Protein AF-A0A9E3BVZ3-F1 (afdb_monomer_lite)

pLDDT: mean 79.16, std 18.38, range [46.81, 96.81]

Sequence (67 aa):
NALAPTEAASPGYRHALERQRARPDLPYGLDVWHGGANVLRLLWADAGAFEVVSFVRGAWEDVALAL

Structure (mmCIF, N/CA/C/O backbone):
data_AF-A0A9E3BVZ3-F1
#
_entry.id   AF-A0A9E3BVZ3-F1
#
loop_
_atom_site.group_PDB
_atom_site.id
_atom_site.type_symbol
_atom_site.label_atom_id
_atom_site.label_alt_id
_atom_site.label_comp_id
_atom_site.label_asym_id
_atom_site.label_entity_id
_atom_site.label_seq_id
_atom_site.pdbx_PDB_ins_code
_atom_site.Cartn_x
_atom_site.Cartn_y
_atom_site.Cartn_z
_atom_site.occupancy
_atom_site.B_iso_or_equiv
_atom_site.auth_seq_id
_atom_site.auth_comp_id
_atom_site.auth_asym_id
_atom_site.auth_atom_id
_atom_site.pdbx_PDB_model_num
ATOM 1 N N . ASN A 1 1 ? -46.852 3.988 0.954 1.00 47.75 1 ASN A N 1
ATOM 2 C CA . ASN A 1 1 ? -46.391 3.686 2.323 1.00 47.75 1 ASN A CA 1
ATOM 3 C C . ASN A 1 1 ? -45.222 4.619 2.612 1.00 47.75 1 ASN A C 1
ATOM 5 O O . ASN A 1 1 ? -44.095 4.299 2.264 1.00 47.75 1 ASN A O 1
ATOM 9 N N . ALA A 1 2 ? -45.522 5.852 3.027 1.00 46.81 2 ALA A N 1
ATOM 10 C CA . ALA A 1 2 ? -44.533 6.919 3.177 1.00 46.81 2 ALA A CA 1
ATOM 11 C C . ALA A 1 2 ? -44.077 6.955 4.639 1.00 46.81 2 ALA A C 1
ATOM 13 O O . ALA A 1 2 ? -44.895 7.183 5.527 1.00 46.81 2 ALA A O 1
ATOM 14 N N . LEU A 1 3 ? -42.798 6.664 4.875 1.00 47.06 3 LEU A N 1
ATOM 15 C CA . LEU A 1 3 ? -42.189 6.684 6.204 1.00 47.06 3 LEU A CA 1
ATOM 16 C C . LEU A 1 3 ? -42.173 8.125 6.737 1.00 47.06 3 LEU A C 1
ATOM 18 O O . LEU A 1 3 ? -41.830 9.058 6.006 1.00 47.06 3 LEU A O 1
ATOM 22 N N . ALA A 1 4 ? -42.583 8.310 7.992 1.00 46.88 4 ALA A N 1
ATOM 23 C CA . ALA A 1 4 ? -42.673 9.623 8.620 1.00 46.88 4 ALA A CA 1
ATOM 24 C C . ALA A 1 4 ? -41.269 10.250 8.808 1.00 46.88 4 ALA A C 1
ATOM 26 O O . ALA A 1 4 ? -40.324 9.538 9.157 1.00 46.88 4 ALA A O 1
ATOM 27 N N . PRO A 1 5 ? -41.103 11.581 8.650 1.00 52.41 5 PRO A N 1
ATOM 28 C CA . PRO A 1 5 ? -39.790 12.249 8.673 1.00 52.41 5 PRO A CA 1
ATOM 29 C C . PRO A 1 5 ? -39.017 12.115 9.995 1.00 52.41 5 PRO A C 1
ATOM 31 O O . PRO A 1 5 ? -37.817 12.372 10.053 1.00 52.41 5 PRO A O 1
ATOM 34 N N . THR A 1 6 ? -39.704 11.746 11.074 1.00 51.97 6 THR A N 1
ATOM 35 C CA . THR A 1 6 ? -39.176 11.728 12.442 1.00 51.97 6 THR A CA 1
ATOM 36 C C . THR A 1 6 ? -38.349 10.482 12.761 1.00 51.97 6 THR A C 1
ATOM 38 O O . THR A 1 6 ? -37.591 10.487 13.728 1.00 51.97 6 THR A O 1
ATOM 41 N N . GLU A 1 7 ? -38.439 9.427 11.948 1.00 47.34 7 GLU A N 1
ATOM 42 C CA . GLU A 1 7 ? -37.708 8.168 12.160 1.00 47.34 7 GLU A CA 1
ATOM 43 C C . GLU A 1 7 ? -36.263 8.214 11.633 1.00 47.34 7 GLU A C 1
ATOM 45 O O . GLU A 1 7 ? -35.388 7.513 12.146 1.00 47.34 7 GLU A O 1
ATOM 50 N N . ALA A 1 8 ? -35.975 9.131 10.701 1.00 49.31 8 ALA A N 1
ATOM 51 C CA . ALA A 1 8 ? -34.640 9.375 10.143 1.00 49.31 8 ALA A CA 1
ATOM 52 C C . ALA A 1 8 ? -33.679 10.115 11.106 1.00 49.31 8 ALA A C 1
ATOM 54 O O . ALA A 1 8 ? -32.534 10.398 10.750 1.00 49.31 8 ALA A O 1
ATOM 55 N N . ALA A 1 9 ? -34.129 10.449 12.322 1.00 50.84 9 ALA A N 1
ATOM 56 C CA . ALA A 1 9 ? -33.380 11.227 13.313 1.00 50.84 9 ALA A CA 1
ATOM 57 C C . ALA A 1 9 ? -33.087 10.467 14.619 1.00 50.84 9 ALA A C 1
ATOM 59 O O . ALA A 1 9 ? -32.592 11.075 15.571 1.00 50.84 9 ALA A O 1
ATOM 60 N N . SER A 1 10 ? -33.371 9.165 14.684 1.00 52.59 10 SER A N 1
ATOM 61 C CA . SER A 1 10 ? -33.096 8.359 15.874 1.00 52.59 10 SER A CA 1
ATOM 62 C C . SER A 1 10 ? -31.575 8.302 16.158 1.00 52.59 10 SER A C 1
ATOM 64 O O . SER A 1 10 ? -30.780 8.150 15.225 1.00 52.59 10 SER A O 1
ATOM 66 N N . PRO A 1 11 ? -31.121 8.438 17.423 1.00 58.19 11 PRO A N 1
ATOM 67 C CA . PRO A 1 11 ? -29.691 8.502 17.765 1.00 58.19 11 PRO A CA 1
ATOM 68 C C . PRO A 1 11 ? -28.877 7.310 17.242 1.00 58.19 11 PRO A C 1
ATOM 70 O O . PRO A 1 11 ? -27.738 7.467 16.809 1.00 58.19 11 PRO A O 1
ATOM 73 N N . GLY A 1 12 ? -29.497 6.125 17.199 1.00 59.84 12 GLY A N 1
ATOM 74 C CA . GLY A 1 12 ? -28.884 4.917 16.648 1.00 59.84 12 GLY A CA 1
ATOM 75 C C . GLY A 1 12 ? -28.553 5.017 15.154 1.00 59.84 12 GLY A C 1
ATOM 76 O O . GLY A 1 12 ? -27.526 4.493 14.730 1.00 59.84 12 GLY A O 1
ATOM 77 N N . TYR A 1 13 ? -29.363 5.733 14.367 1.00 57.41 13 TYR A N 1
ATOM 78 C CA . TYR A 1 13 ? -29.118 5.942 12.937 1.00 57.41 13 TYR A CA 1
ATOM 79 C C . TYR A 1 13 ? -27.923 6.876 12.697 1.00 57.41 13 TYR A C 1
ATOM 81 O O . TYR A 1 13 ? -27.069 6.588 11.858 1.00 57.41 13 TYR A O 1
ATOM 89 N N . ARG A 1 14 ? -27.795 7.947 13.495 1.00 59.06 14 ARG A N 1
ATOM 90 C CA . ARG A 1 14 ? -26.622 8.839 13.450 1.00 59.06 14 ARG A CA 1
ATOM 91 C C . ARG A 1 14 ? -25.334 8.103 13.823 1.00 59.06 14 ARG A C 1
ATOM 93 O O . ARG A 1 14 ? -24.371 8.175 13.069 1.00 59.06 14 ARG A O 1
ATOM 100 N N . HIS A 1 15 ? -25.345 7.306 14.893 1.00 58.44 15 HIS A N 1
ATOM 101 C CA . HIS A 1 15 ? -24.172 6.524 15.306 1.00 58.44 15 HIS A CA 1
ATOM 102 C C . HIS A 1 15 ? -23.811 5.370 14.360 1.00 58.44 15 HIS A C 1
ATOM 104 O O . HIS A 1 15 ? -22.645 4.981 14.272 1.00 58.44 15 HIS A O 1
ATOM 110 N N . ALA A 1 16 ? -24.780 4.790 13.648 1.00 60.56 16 ALA A N 1
ATOM 111 C CA . ALA A 1 16 ? -24.495 3.809 12.602 1.00 60.56 16 ALA A CA 1
ATOM 112 C C . ALA A 1 16 ? -23.802 4.467 11.397 1.00 60.56 16 ALA A C 1
ATOM 114 O O . ALA A 1 16 ? -22.822 3.930 10.882 1.00 60.56 16 ALA A O 1
ATOM 115 N N . LEU A 1 17 ? -24.258 5.659 11.002 1.00 59.78 17 LEU A N 1
ATOM 116 C CA . LEU A 1 17 ? -23.686 6.405 9.884 1.00 59.78 17 LEU A CA 1
ATOM 117 C C . LEU A 1 17 ? -22.310 7.007 10.215 1.00 59.78 17 LEU A C 1
ATOM 119 O O . LEU A 1 17 ? -21.425 7.009 9.365 1.00 59.78 17 LEU A O 1
ATOM 123 N N . GLU A 1 18 ? -22.099 7.485 11.442 1.00 59.38 18 GLU A N 1
ATOM 124 C CA . GLU A 1 18 ? -20.797 7.980 11.919 1.00 59.38 18 GLU A CA 1
ATOM 125 C C . GLU A 1 18 ? -19.737 6.873 11.913 1.00 59.38 18 GLU A C 1
ATOM 127 O O . GLU A 1 18 ? -18.628 7.094 11.431 1.00 59.38 18 GLU A O 1
ATOM 132 N N . ARG A 1 19 ? -20.094 5.652 12.340 1.00 59.28 19 ARG A N 1
ATOM 133 C CA . ARG A 1 19 ? -19.202 4.483 12.251 1.00 59.28 19 ARG A CA 1
ATOM 134 C C . ARG A 1 19 ? -18.917 4.047 10.815 1.00 59.28 19 ARG A C 1
ATOM 136 O O . ARG A 1 19 ? -17.824 3.571 10.550 1.00 59.28 19 ARG A O 1
ATOM 143 N N . GLN A 1 20 ? -19.863 4.225 9.893 1.00 59.59 20 GLN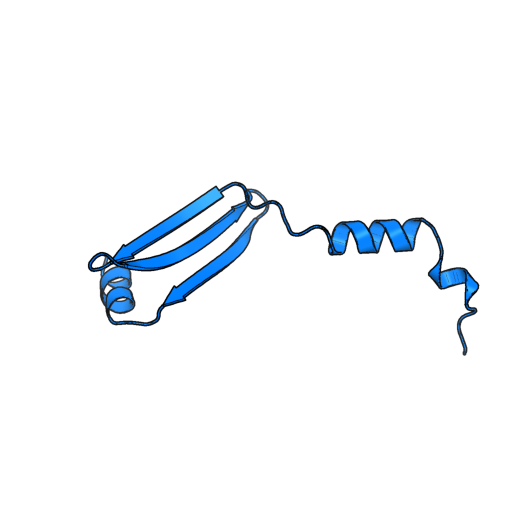 A N 1
ATOM 144 C CA . GLN A 1 20 ? -19.636 3.966 8.465 1.00 59.59 20 GLN A CA 1
ATOM 145 C C . GLN A 1 20 ? -18.796 5.051 7.778 1.00 59.59 20 GLN A C 1
ATOM 147 O O . GLN A 1 20 ? -18.167 4.779 6.759 1.00 59.59 20 GLN A O 1
ATOM 152 N N . ARG A 1 21 ? -18.805 6.284 8.299 1.00 56.59 21 ARG A N 1
ATOM 153 C CA . ARG A 1 21 ? -18.067 7.429 7.740 1.00 56.59 21 ARG A CA 1
ATOM 154 C C . ARG A 1 21 ? -16.676 7.618 8.328 1.00 56.59 21 ARG A C 1
ATOM 156 O O . ARG A 1 21 ? -15.881 8.347 7.738 1.00 56.59 21 ARG A O 1
ATOM 163 N N . ALA A 1 22 ? -16.375 6.998 9.465 1.00 62.16 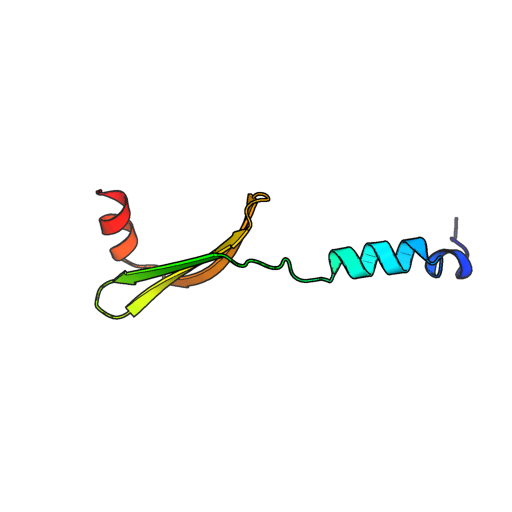22 ALA A N 1
ATOM 164 C CA . ALA A 1 22 ? -15.013 6.930 9.961 1.00 62.16 22 ALA A CA 1
ATOM 165 C C . ALA A 1 22 ? -14.185 6.118 8.957 1.00 62.16 22 ALA A C 1
ATOM 167 O O . ALA A 1 22 ? -14.397 4.915 8.803 1.00 62.16 22 ALA A O 1
ATOM 168 N N . ARG A 1 23 ? -13.279 6.786 8.228 1.00 66.44 23 ARG A N 1
ATOM 169 C CA . ARG A 1 23 ? -12.298 6.096 7.382 1.00 66.44 23 ARG A CA 1
ATOM 170 C C . ARG A 1 23 ? -11.591 5.064 8.270 1.00 66.44 23 ARG A C 1
ATOM 172 O O . ARG A 1 23 ? -11.207 5.443 9.379 1.00 66.44 23 ARG A O 1
ATOM 179 N N . PRO A 1 24 ? -11.464 3.796 7.838 1.00 70.8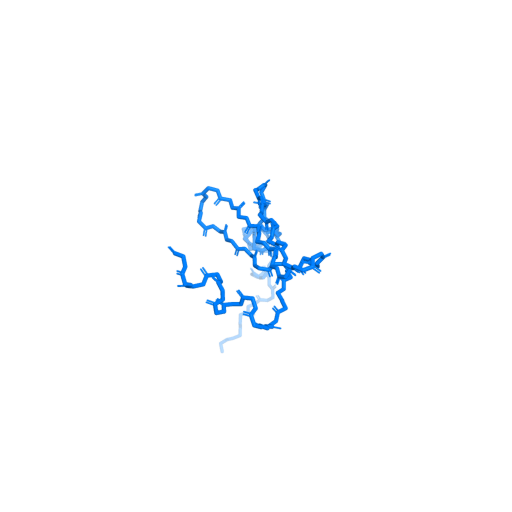1 24 PRO A N 1
ATOM 180 C CA . PRO A 1 24 ? -10.772 2.795 8.632 1.00 70.81 24 PRO A CA 1
ATOM 181 C C . PRO A 1 24 ? -9.388 3.328 8.984 1.00 70.81 24 PRO A C 1
ATOM 183 O O . PRO A 1 24 ? -8.678 3.818 8.104 1.00 70.81 24 PRO A O 1
ATOM 186 N N . ASP A 1 25 ? -9.033 3.278 10.262 1.00 80.75 25 ASP A N 1
ATOM 187 C CA . ASP A 1 25 ? -7.654 3.522 10.651 1.00 80.75 25 ASP A CA 1
ATOM 188 C C . ASP A 1 25 ? -6.831 2.328 10.153 1.00 80.75 25 ASP A C 1
ATOM 190 O O . ASP A 1 25 ? -7.108 1.183 10.519 1.00 80.75 25 ASP A O 1
ATOM 194 N N . LEU A 1 26 ? -5.895 2.585 9.238 1.00 89.50 26 LEU A N 1
ATOM 195 C CA . LEU A 1 26 ? -5.033 1.578 8.620 1.00 89.50 26 LEU A CA 1
ATOM 196 C C . LEU A 1 26 ? -3.591 1.861 9.069 1.00 89.50 26 LEU A C 1
ATOM 198 O O . LEU A 1 26 ? -2.861 2.567 8.368 1.00 89.50 26 LEU A O 1
ATOM 202 N N . PRO A 1 27 ? -3.194 1.382 10.264 1.00 92.12 27 PRO A N 1
ATOM 203 C CA . PRO A 1 27 ? -1.947 1.790 10.907 1.00 92.12 27 PRO A CA 1
ATOM 204 C C . PRO A 1 27 ? -0.698 1.207 10.235 1.00 92.12 27 PRO A C 1
ATOM 206 O O . PRO A 1 27 ? 0.405 1.713 10.447 1.00 92.12 27 PRO A O 1
ATOM 209 N N . TYR A 1 28 ? -0.848 0.149 9.437 1.00 94.62 28 TYR A N 1
ATOM 210 C CA . TYR A 1 28 ? 0.260 -0.512 8.758 1.00 94.62 28 TYR A CA 1
ATOM 211 C C . TYR A 1 28 ? 0.353 -0.075 7.304 1.00 94.62 28 TYR A C 1
ATOM 213 O O . TYR A 1 28 ? -0.663 0.178 6.656 1.00 94.62 28 TYR A O 1
ATOM 221 N N . GLY A 1 29 ? 1.580 -0.026 6.784 1.00 95.50 29 GLY A N 1
ATOM 222 C CA . GLY A 1 29 ? 1.839 0.344 5.401 1.00 95.50 29 GLY A CA 1
ATOM 223 C C . GLY A 1 29 ? 3.021 -0.391 4.782 1.00 95.50 29 GLY A C 1
ATOM 224 O O . GLY A 1 29 ? 3.984 -0.738 5.466 1.00 95.50 29 GLY A O 1
ATOM 225 N N . LEU A 1 30 ? 2.934 -0.599 3.470 1.00 95.12 30 LEU A N 1
ATOM 226 C CA . LEU A 1 30 ? 3.978 -1.169 2.624 1.00 95.12 30 LEU A CA 1
ATOM 227 C C . LEU A 1 30 ? 4.141 -0.285 1.394 1.00 95.12 30 LEU A C 1
ATOM 229 O O . LEU A 1 30 ? 3.174 -0.036 0.674 1.00 95.12 30 LEU A O 1
ATOM 233 N N . ASP A 1 31 ? 5.379 0.124 1.142 1.00 96.06 31 ASP A N 1
ATOM 234 C CA . ASP A 1 31 ? 5.783 0.831 -0.064 1.00 96.06 31 ASP A CA 1
ATOM 235 C C . ASP A 1 31 ? 6.673 -0.079 -0.917 1.00 96.06 31 ASP A C 1
ATOM 237 O O . ASP A 1 31 ? 7.725 -0.537 -0.465 1.00 96.06 31 ASP A O 1
ATOM 241 N N . VAL A 1 32 ? 6.268 -0.318 -2.163 1.00 94.50 32 VAL A N 1
ATOM 242 C CA . VAL A 1 32 ? 7.050 -1.073 -3.147 1.00 94.50 32 VAL A CA 1
ATOM 243 C C . VAL A 1 32 ? 7.715 -0.098 -4.102 1.00 94.50 32 VAL A C 1
ATOM 245 O O . VAL A 1 32 ? 7.057 0.740 -4.725 1.00 94.50 32 VAL A O 1
ATOM 248 N N . TRP A 1 33 ? 9.029 -0.238 -4.240 1.00 94.88 33 TRP A N 1
ATOM 249 C CA . TRP A 1 33 ? 9.851 0.611 -5.091 1.00 94.88 33 TRP A CA 1
ATOM 250 C C . TRP A 1 33 ? 10.478 -0.203 -6.216 1.00 94.88 33 TRP A C 1
ATOM 252 O O . TRP A 1 33 ? 11.062 -1.257 -5.976 1.00 94.88 33 TRP A O 1
ATOM 262 N N . HIS A 1 34 ? 10.403 0.317 -7.438 1.00 94.06 34 HIS A N 1
ATOM 263 C CA . HIS A 1 34 ? 11.055 -0.267 -8.604 1.00 94.06 34 HIS A CA 1
ATOM 264 C C . HIS A 1 34 ? 11.647 0.840 -9.480 1.00 94.06 34 HIS A C 1
ATO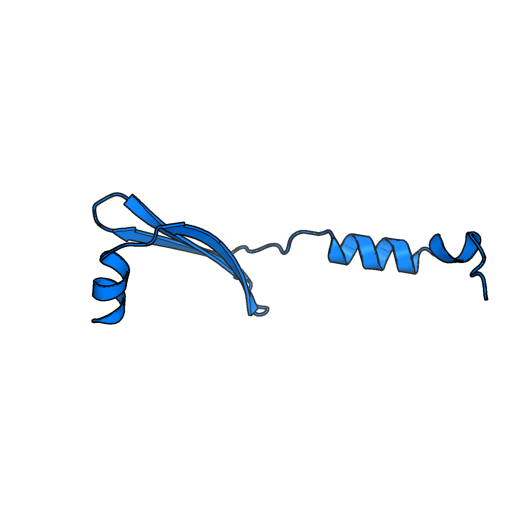M 266 O O . HIS A 1 34 ? 10.978 1.823 -9.796 1.00 94.06 34 HIS A O 1
ATOM 272 N N . GLY A 1 35 ? 12.921 0.705 -9.862 1.00 92.12 35 GLY A N 1
ATOM 273 C CA . GLY A 1 35 ? 13.601 1.693 -10.711 1.00 92.12 35 GLY A CA 1
ATOM 274 C C . GLY A 1 35 ? 13.643 3.113 -10.126 1.00 92.12 35 GLY A C 1
ATOM 275 O O . GLY A 1 35 ? 13.636 4.081 -10.877 1.00 92.12 35 GLY A O 1
ATOM 276 N N . GLY A 1 36 ? 13.639 3.248 -8.795 1.00 93.88 36 GLY A N 1
ATOM 277 C CA . GLY A 1 36 ? 13.642 4.546 -8.106 1.00 93.88 36 GLY A CA 1
ATOM 278 C C . GLY A 1 36 ? 12.271 5.223 -7.976 1.00 93.88 36 GLY A C 1
ATOM 279 O O . GLY A 1 36 ? 12.198 6.314 -7.417 1.00 93.88 36 GLY A O 1
ATOM 280 N N . ALA A 1 37 ? 11.190 4.589 -8.436 1.00 93.56 37 ALA A N 1
ATOM 281 C CA . ALA A 1 37 ? 9.822 5.077 -8.272 1.00 93.56 37 ALA A CA 1
ATOM 282 C C . ALA A 1 37 ? 9.016 4.173 -7.328 1.00 93.56 37 ALA A C 1
ATOM 284 O O . ALA A 1 37 ? 9.183 2.953 -7.336 1.00 93.56 37 ALA A O 1
ATOM 285 N N . ASN A 1 38 ? 8.126 4.769 -6.530 1.00 95.62 38 ASN A N 1
ATOM 286 C CA . ASN A 1 38 ? 7.122 4.026 -5.771 1.00 95.62 38 ASN A CA 1
ATOM 287 C C . ASN A 1 38 ? 6.035 3.557 -6.745 1.00 95.62 38 ASN A C 1
ATOM 289 O O . ASN A 1 38 ? 5.406 4.380 -7.412 1.00 95.62 38 ASN A O 1
ATOM 293 N N . VAL A 1 39 ? 5.855 2.244 -6.856 1.00 96.62 39 VAL A N 1
ATOM 294 C CA . VAL A 1 39 ? 4.937 1.623 -7.825 1.00 96.62 39 VAL A CA 1
ATOM 295 C C . VAL A 1 39 ? 3.675 1.063 -7.174 1.00 96.62 39 VAL A C 1
ATOM 297 O O . VAL A 1 39 ? 2.659 0.900 -7.850 1.00 96.62 39 VAL A O 1
ATOM 300 N N . LEU A 1 40 ? 3.711 0.816 -5.864 1.00 96.12 40 LEU A N 1
ATOM 301 C CA . LEU A 1 40 ? 2.569 0.370 -5.074 1.00 96.12 40 LEU A CA 1
ATOM 302 C C . LEU A 1 40 ? 2.706 0.871 -3.634 1.00 96.12 40 LEU A C 1
ATOM 304 O O . LEU A 1 40 ? 3.751 0.689 -3.009 1.00 96.12 40 LEU A O 1
ATOM 308 N N . ARG A 1 41 ? 1.613 1.411 -3.094 1.00 96.81 41 ARG A N 1
ATOM 309 C CA . ARG A 1 41 ? 1.438 1.661 -1.664 1.00 96.81 41 ARG A CA 1
ATOM 310 C C . ARG A 1 41 ? 0.177 0.972 -1.170 1.00 96.81 41 ARG A C 1
ATOM 312 O O . ARG A 1 41 ? -0.920 1.262 -1.650 1.00 96.81 41 ARG A O 1
ATOM 319 N N . LEU A 1 42 ? 0.338 0.097 -0.187 1.00 96.00 42 LEU A N 1
ATOM 320 C CA . LEU A 1 42 ? -0.745 -0.613 0.488 1.00 96.00 42 LEU A CA 1
ATOM 321 C C . LEU A 1 42 ? -0.815 -0.143 1.940 1.00 96.00 42 LEU A C 1
ATOM 323 O O . LEU A 1 42 ? 0.225 -0.012 2.583 1.00 96.00 42 LEU A O 1
ATOM 327 N N . LEU A 1 43 ? -2.020 0.068 2.459 1.00 96.12 43 LEU A N 1
ATOM 328 C CA . LEU A 1 43 ? -2.275 0.225 3.888 1.00 96.12 43 LEU A CA 1
ATOM 329 C C . LEU A 1 43 ? -3.195 -0.892 4.371 1.00 96.12 43 LEU A C 1
ATOM 331 O O . LEU A 1 43 ? -4.061 -1.335 3.617 1.00 96.12 43 LEU A O 1
ATOM 335 N N . TRP A 1 44 ? -3.034 -1.343 5.611 1.00 95.00 44 TRP A N 1
ATOM 336 C CA . TRP A 1 44 ? -3.930 -2.338 6.204 1.00 95.00 44 TRP A CA 1
ATOM 337 C C . TRP A 1 44 ? -4.039 -2.211 7.725 1.00 95.00 44 TRP A C 1
ATOM 339 O O . TRP A 1 44 ? -3.289 -1.478 8.373 1.00 95.00 44 TRP A O 1
ATOM 349 N N . ALA A 1 45 ? -4.998 -2.944 8.282 1.00 93.50 45 ALA A N 1
ATOM 350 C CA . ALA A 1 45 ? -5.190 -3.168 9.708 1.00 93.50 45 ALA A CA 1
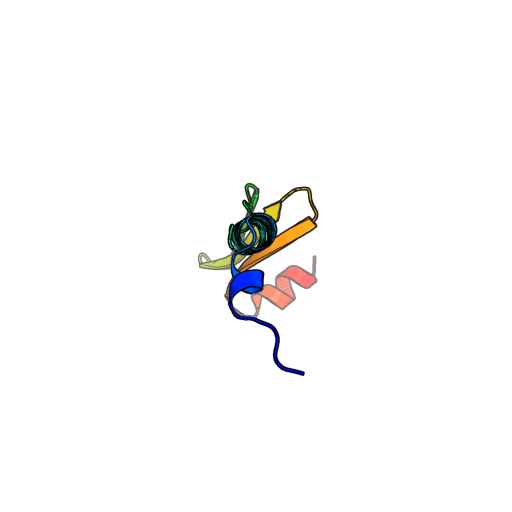ATOM 351 C C . ALA A 1 45 ? -5.279 -4.676 9.991 1.00 93.50 45 ALA A C 1
ATOM 353 O O . ALA A 1 45 ? -5.609 -5.462 9.101 1.00 93.50 45 ALA A O 1
ATOM 354 N N . ASP A 1 46 ? -5.057 -5.086 11.242 1.00 91.31 46 ASP A N 1
ATOM 355 C CA . ASP A 1 46 ? -5.130 -6.502 11.645 1.00 91.31 46 ASP A CA 1
ATOM 356 C C . ASP A 1 46 ? -6.499 -7.138 11.368 1.00 91.31 46 ASP A C 1
ATOM 358 O O . ASP A 1 46 ? -6.602 -8.332 11.105 1.00 91.31 46 ASP A O 1
ATOM 362 N N . ALA A 1 47 ? -7.567 -6.332 11.377 1.00 84.06 47 ALA A N 1
ATOM 363 C CA . ALA A 1 47 ? -8.943 -6.770 11.142 1.00 84.06 47 ALA A CA 1
ATOM 364 C C . ALA A 1 47 ? -9.255 -7.104 9.664 1.00 84.06 47 ALA A C 1
ATOM 366 O O . ALA A 1 47 ? -10.424 -7.198 9.287 1.00 84.06 47 ALA A O 1
ATOM 367 N N . GLY A 1 48 ? -8.232 -7.249 8.816 1.00 81.81 48 GLY A N 1
ATOM 368 C CA . GLY A 1 48 ? -8.365 -7.627 7.406 1.00 81.81 48 GLY A CA 1
ATOM 369 C C . GLY A 1 48 ? -8.806 -6.494 6.476 1.00 81.81 48 GLY A C 1
ATOM 370 O O . GLY A 1 48 ? -8.968 -6.719 5.278 1.00 81.81 48 GLY A O 1
ATOM 371 N N . ALA A 1 49 ? -8.987 -5.277 6.998 1.00 89.00 49 ALA A N 1
ATOM 372 C CA . ALA A 1 49 ? -9.194 -4.092 6.174 1.00 89.00 49 ALA A CA 1
ATOM 373 C C . ALA A 1 49 ? -7.878 -3.712 5.485 1.00 89.00 49 ALA A C 1
ATOM 375 O O . ALA A 1 49 ? -6.846 -3.611 6.147 1.00 89.00 49 ALA A O 1
ATOM 376 N N . PHE A 1 50 ? -7.922 -3.474 4.174 1.00 92.25 50 PHE A N 1
ATOM 377 C CA . PHE A 1 50 ? -6.782 -2.976 3.413 1.00 92.25 50 PHE A CA 1
ATOM 378 C C . PHE A 1 50 ? -7.225 -1.995 2.325 1.00 92.25 50 PHE A C 1
ATOM 380 O O . PHE A 1 50 ? -8.352 -2.054 1.834 1.00 92.25 50 PHE A O 1
ATOM 387 N N . GLU A 1 51 ? -6.323 -1.097 1.943 1.00 94.38 51 GLU A N 1
ATOM 388 C CA . GLU A 1 51 ? -6.530 -0.090 0.906 1.00 94.38 51 GLU A CA 1
ATOM 389 C C . GLU A 1 51 ? -5.266 0.025 0.045 1.00 94.38 51 GLU A C 1
ATOM 391 O O . GLU A 1 51 ? -4.151 0.137 0.559 1.00 94.38 51 GLU A O 1
ATOM 396 N N . VAL A 1 52 ? -5.434 0.013 -1.279 1.00 95.00 52 VAL A N 1
ATOM 397 C CA . VAL A 1 52 ? -4.366 0.377 -2.219 1.00 95.00 52 VAL A CA 1
ATOM 398 C C . VAL A 1 52 ? -4.412 1.890 -2.401 1.00 95.00 52 VAL A C 1
ATOM 400 O O . VAL A 1 52 ? -5.336 2.415 -3.019 1.00 95.00 52 VAL A O 1
ATOM 403 N N . VAL A 1 53 ? -3.424 2.591 -1.848 1.00 95.00 53 VAL A N 1
ATOM 404 C CA . VAL A 1 53 ? -3.371 4.063 -1.839 1.00 95.00 53 VAL A CA 1
ATOM 405 C C . VAL A 1 53 ? -2.802 4.613 -3.142 1.00 95.00 53 VAL A C 1
ATOM 407 O O . VAL A 1 53 ? -3.268 5.635 -3.642 1.00 95.00 53 VAL A O 1
ATOM 410 N N . SER A 1 54 ? -1.801 3.943 -3.707 1.00 94.12 54 SER A N 1
ATOM 411 C CA . SER A 1 54 ? -1.243 4.279 -5.016 1.00 94.12 54 SER A CA 1
ATOM 412 C C . SER A 1 54 ? -0.812 3.017 -5.736 1.00 94.12 54 SER A C 1
ATOM 414 O O . SER A 1 54 ? -0.285 2.093 -5.121 1.00 94.12 54 SER A O 1
ATOM 416 N N . PHE A 1 55 ? -1.036 2.981 -7.044 1.00 95.88 55 PHE A N 1
ATOM 417 C CA . PHE A 1 55 ? -0.639 1.870 -7.893 1.00 95.88 55 PHE A CA 1
ATOM 418 C C . PHE A 1 55 ? -0.337 2.378 -9.297 1.00 95.88 55 PHE A C 1
ATOM 420 O O . PHE A 1 55 ? -1.142 3.098 -9.893 1.00 95.88 55 PHE A O 1
ATOM 427 N N . VAL A 1 56 ? 0.822 1.992 -9.819 1.00 95.31 56 VAL A N 1
ATOM 428 C CA . VAL A 1 56 ? 1.261 2.319 -11.174 1.00 95.31 56 VAL A CA 1
ATOM 429 C C . VAL A 1 56 ? 1.467 1.017 -11.925 1.00 95.31 56 VAL A C 1
ATOM 431 O O . VAL A 1 56 ? 2.294 0.206 -11.526 1.00 95.31 56 VAL A O 1
ATOM 434 N N . ARG A 1 57 ? 0.740 0.824 -13.029 1.00 94.62 57 ARG A N 1
ATOM 435 C CA . ARG A 1 57 ? 0.939 -0.334 -13.909 1.00 94.62 57 ARG A CA 1
ATOM 436 C C . ARG A 1 57 ? 2.308 -0.287 -14.588 1.00 94.62 57 ARG A C 1
ATOM 438 O O . ARG A 1 57 ? 2.751 0.790 -14.992 1.00 94.62 57 ARG A O 1
ATOM 445 N N . GLY A 1 58 ? 2.942 -1.438 -14.794 1.00 93.50 58 GLY A N 1
ATOM 446 C CA . GLY A 1 58 ? 4.155 -1.521 -15.609 1.00 93.50 58 GLY A CA 1
ATOM 447 C C . GLY A 1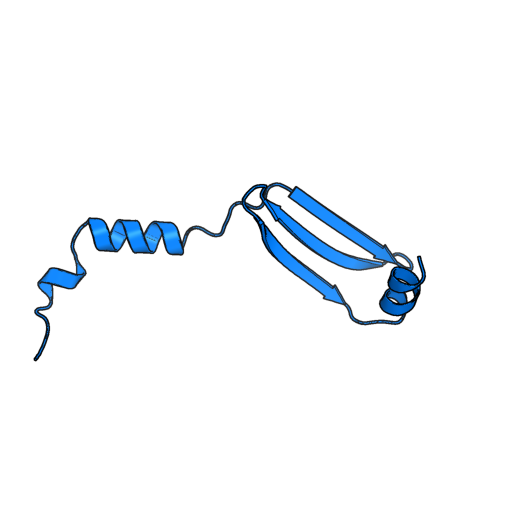 58 ? 4.896 -2.850 -15.520 1.00 93.50 58 GLY A C 1
ATOM 448 O O . GLY A 1 58 ? 4.506 -3.754 -14.794 1.00 93.50 58 GLY A O 1
ATOM 449 N N . ALA A 1 59 ? 6.027 -2.930 -16.228 1.00 91.75 59 ALA A N 1
ATOM 450 C CA . ALA A 1 59 ? 6.854 -4.139 -16.332 1.00 91.75 59 ALA A CA 1
ATOM 451 C C . ALA A 1 59 ? 7.392 -4.669 -14.986 1.00 91.75 59 ALA A C 1
ATOM 453 O O . ALA A 1 59 ? 7.872 -5.794 -14.907 1.00 91.75 59 ALA A O 1
ATOM 454 N N . TRP A 1 60 ? 7.325 -3.868 -13.920 1.00 93.00 60 TRP A N 1
ATOM 455 C CA . TRP A 1 60 ? 7.691 -4.313 -12.578 1.00 93.00 60 TRP A CA 1
ATOM 456 C C . TRP A 1 60 ? 6.759 -5.418 -12.057 1.00 93.00 60 TRP A C 1
ATOM 458 O O . TRP A 1 60 ? 7.190 -6.211 -11.226 1.00 93.00 60 TRP A O 1
ATOM 468 N N . GLU A 1 61 ? 5.510 -5.485 -12.535 1.00 94.12 61 GLU A N 1
ATOM 469 C CA . GLU A 1 61 ? 4.543 -6.516 -12.140 1.00 94.12 61 GLU A CA 1
ATOM 470 C C . GLU A 1 61 ? 5.048 -7.908 -12.532 1.00 94.12 61 GLU A C 1
ATOM 472 O O . GLU A 1 61 ? 5.052 -8.816 -11.704 1.00 94.12 61 GLU A O 1
ATOM 477 N N . ASP A 1 62 ? 5.557 -8.053 -13.759 1.00 93.88 62 ASP A N 1
ATOM 478 C CA . ASP A 1 62 ? 6.125 -9.312 -14.251 1.00 93.88 62 ASP A CA 1
ATOM 479 C C . ASP A 1 62 ? 7.363 -9.723 -13.444 1.00 93.88 62 ASP A C 1
ATOM 481 O O . ASP A 1 62 ? 7.541 -10.895 -13.118 1.00 93.88 62 ASP A O 1
ATOM 485 N N . VAL A 1 63 ? 8.202 -8.752 -13.070 1.00 89.19 63 VAL A N 1
ATOM 486 C CA . VAL A 1 63 ? 9.385 -8.993 -12.228 1.00 89.19 63 VAL A CA 1
ATOM 487 C C . VAL A 1 63 ? 8.977 -9.425 -10.819 1.00 89.19 63 VAL A C 1
ATOM 489 O O . VAL A 1 63 ? 9.577 -10.343 -10.267 1.00 89.19 63 VAL A O 1
ATOM 492 N N . ALA A 1 64 ? 7.956 -8.791 -10.238 1.00 88.56 64 ALA A N 1
ATOM 493 C CA . ALA A 1 64 ? 7.468 -9.111 -8.900 1.00 88.56 64 ALA A CA 1
ATOM 494 C C . ALA A 1 64 ? 6.820 -10.502 -8.826 1.00 88.56 64 ALA A C 1
ATOM 496 O O . ALA A 1 64 ? 6.944 -11.170 -7.804 1.00 88.56 64 ALA A O 1
ATOM 497 N N . LEU A 1 65 ? 6.148 -10.940 -9.894 1.00 89.06 65 LEU A N 1
ATOM 498 C CA . LEU A 1 65 ? 5.498 -12.252 -9.974 1.00 89.06 65 LEU A CA 1
ATOM 499 C C . LEU A 1 65 ? 6.455 -13.403 -10.322 1.00 89.06 65 LEU A C 1
ATOM 501 O O . LEU A 1 65 ? 6.064 -14.563 -10.227 1.00 89.06 65 LEU A O 1
ATOM 505 N N . ALA A 1 66 ? 7.682 -13.102 -10.751 1.00 90.50 66 ALA A N 1
ATOM 506 C CA . ALA A 1 66 ? 8.685 -14.106 -11.101 1.00 90.50 66 ALA A CA 1
ATOM 507 C C . ALA A 1 66 ? 9.509 -14.618 -9.898 1.00 90.50 66 ALA A C 1
ATOM 509 O O . ALA A 1 66 ? 10.366 -15.484 -10.088 1.00 90.50 66 ALA A O 1
ATOM 510 N N . LEU A 1 67 ? 9.283 -14.071 -8.698 1.00 64.62 67 LEU A N 1
ATOM 511 C CA . LEU A 1 67 ? 9.963 -14.414 -7.440 1.00 64.62 67 LEU A CA 1
ATOM 512 C C . LEU A 1 67 ? 9.131 -15.390 -6.600 1.00 64.62 67 LEU A C 1
ATOM 514 O O . LEU A 1 67 ? 9.757 -16.280 -5.982 1.00 64.62 67 LEU A O 1
#

Foldseek 3Di:
DDDDPVVCPPPVNVVVVVVVPPDDDQPDWDFDDDPRDGAWIKTHDPVGDIDTPHHDDDPVVVVVVVD

Radius of gyration: 20.34 Å; chains: 1; bounding box: 60×27×34 Å

Secondary structure (DSSP, 8-state):
----TTGGG-HHHHHHHHHHHSPPP--EEEEEEETTEEEEEEEE-TTS-EEEEEE--STHHHHHHT-